Protein AF-A0A920W9V3-F1 (afdb_monomer_lite)

Structure (mmCIF, N/CA/C/O backbone):
data_AF-A0A920W9V3-F1
#
_entry.id   AF-A0A920W9V3-F1
#
loop_
_atom_site.group_PDB
_atom_site.id
_atom_site.type_symbol
_atom_site.label_atom_id
_atom_site.label_alt_id
_atom_site.label_comp_id
_atom_site.label_asym_id
_atom_site.label_entity_id
_atom_site.label_seq_id
_atom_site.pdbx_PDB_ins_code
_atom_site.Cartn_x
_atom_site.Cartn_y
_atom_site.Cartn_z
_atom_site.occupancy
_atom_site.B_iso_or_equiv
_atom_site.auth_seq_id
_atom_site.auth_comp_id
_atom_site.auth_asym_id
_atom_site.auth_atom_id
_atom_site.pdbx_PDB_model_num
ATOM 1 N N . MET A 1 1 ? 16.648 47.720 -3.306 1.00 37.44 1 MET A N 1
ATOM 2 C CA . MET A 1 1 ? 15.487 46.804 -3.286 1.00 37.44 1 MET A CA 1
ATOM 3 C C . MET A 1 1 ? 15.902 45.547 -4.045 1.00 37.44 1 MET A C 1
ATOM 5 O O . MET A 1 1 ? 15.913 45.562 -5.266 1.00 37.44 1 MET A O 1
ATOM 9 N N . GLY A 1 2 ? 16.442 44.549 -3.338 1.00 36.59 2 GLY A N 1
ATOM 10 C CA . GLY A 1 2 ? 17.030 43.345 -3.939 1.00 36.59 2 GLY A CA 1
ATOM 11 C C . GLY A 1 2 ? 16.033 42.193 -3.921 1.00 36.59 2 GLY A C 1
ATOM 12 O O . GLY A 1 2 ? 15.484 41.884 -2.868 1.00 36.59 2 GLY A O 1
ATOM 13 N N . LEU A 1 3 ? 15.783 41.583 -5.078 1.00 44.56 3 LEU A N 1
ATOM 14 C CA . LEU A 1 3 ? 14.957 40.384 -5.194 1.00 44.56 3 LEU A CA 1
ATOM 15 C C . LEU A 1 3 ? 15.745 39.195 -4.632 1.00 44.56 3 LEU A C 1
ATOM 17 O O . LEU A 1 3 ? 16.734 38.765 -5.228 1.00 44.56 3 LEU A O 1
ATOM 21 N N . SER A 1 4 ? 15.323 38.661 -3.486 1.00 47.56 4 SER A N 1
ATOM 22 C CA . SER A 1 4 ? 15.791 37.358 -3.026 1.00 47.56 4 SER A CA 1
ATOM 23 C C . SER A 1 4 ? 15.282 36.302 -4.009 1.00 47.56 4 SER A C 1
ATOM 25 O O . SER A 1 4 ? 14.079 36.102 -4.175 1.00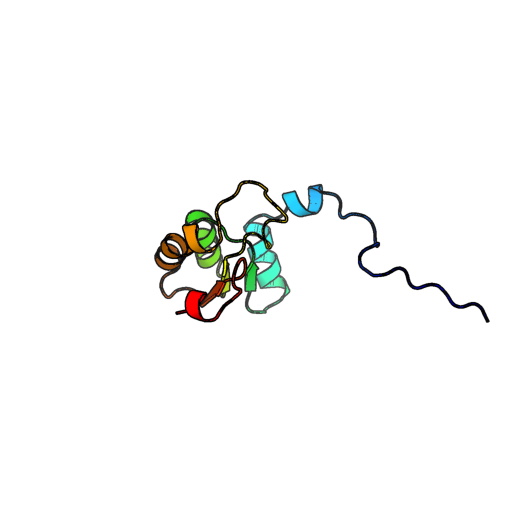 47.56 4 SER A O 1
ATOM 27 N N . ARG A 1 5 ? 16.201 35.631 -4.712 1.00 55.31 5 ARG A N 1
ATOM 28 C CA . ARG A 1 5 ? 15.869 34.422 -5.472 1.00 55.31 5 ARG A CA 1
ATOM 29 C C . ARG A 1 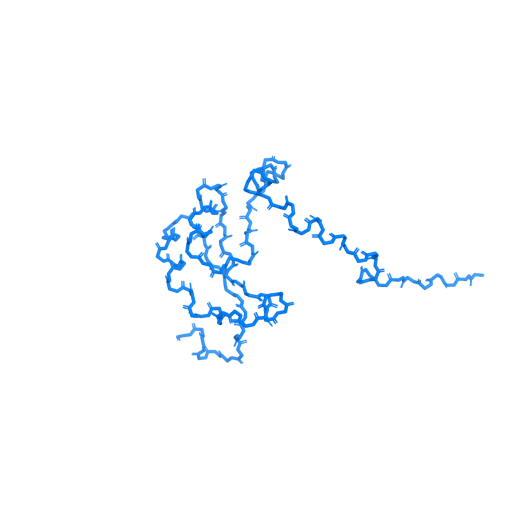5 ? 15.421 33.364 -4.467 1.00 55.31 5 ARG A C 1
ATOM 31 O O . ARG A 1 5 ? 16.251 32.779 -3.777 1.00 55.31 5 ARG A O 1
ATOM 38 N N . GLY A 1 6 ? 14.110 33.163 -4.360 1.00 52.44 6 GLY A N 1
ATOM 39 C CA . GLY A 1 6 ? 13.538 32.049 -3.619 1.00 52.44 6 GLY A CA 1
ATOM 40 C C . GLY A 1 6 ? 14.071 30.752 -4.208 1.00 52.44 6 GLY A C 1
ATOM 41 O O . GLY A 1 6 ? 13.831 30.448 -5.374 1.00 52.44 6 GLY A O 1
ATOM 42 N N . VAL A 1 7 ? 14.847 30.018 -3.419 1.00 57.16 7 VAL A N 1
ATOM 43 C CA . VAL A 1 7 ? 15.281 28.676 -3.791 1.00 57.16 7 VAL A CA 1
ATOM 44 C C . VAL A 1 7 ? 14.019 27.797 -3.832 1.00 57.16 7 VAL A C 1
ATOM 46 O O . VAL A 1 7 ? 13.261 27.812 -2.856 1.00 57.16 7 VAL A O 1
ATOM 49 N N . PRO A 1 8 ? 13.739 27.069 -4.930 1.00 50.69 8 PRO A N 1
ATOM 50 C CA . PRO A 1 8 ? 12.604 26.152 -4.998 1.00 50.69 8 PRO A CA 1
ATOM 51 C C . PRO A 1 8 ? 12.640 25.173 -3.821 1.00 50.69 8 PRO A C 1
ATOM 53 O O . PRO A 1 8 ? 13.718 24.713 -3.443 1.00 50.69 8 PRO A O 1
ATOM 56 N N . MET A 1 9 ? 11.480 24.811 -3.255 1.00 53.16 9 MET A N 1
ATOM 57 C CA . MET A 1 9 ? 11.422 23.860 -2.128 1.00 53.16 9 MET A CA 1
ATOM 58 C C . MET A 1 9 ? 12.154 22.537 -2.410 1.00 53.16 9 MET A C 1
ATOM 60 O O . MET A 1 9 ? 12.638 21.911 -1.476 1.00 53.16 9 MET A O 1
ATOM 64 N N . SER A 1 10 ? 12.300 22.152 -3.681 1.00 56.53 10 SER A N 1
ATOM 65 C CA . SER A 1 10 ? 13.026 20.956 -4.121 1.00 56.53 10 SER A CA 1
ATOM 66 C C . SER A 1 10 ? 14.549 21.009 -3.935 1.00 56.53 10 SER A C 1
ATOM 68 O O . SER A 1 10 ? 15.212 20.010 -4.189 1.00 56.53 10 SER A O 1
ATOM 70 N N . GLN A 1 11 ? 15.118 22.155 -3.547 1.00 51.84 11 GLN A N 1
ATOM 71 C CA . GLN A 1 11 ? 16.551 22.321 -3.272 1.00 51.84 11 GLN A CA 1
ATOM 72 C C . GLN A 1 11 ? 16.850 22.697 -1.813 1.00 51.84 11 GLN A C 1
ATOM 74 O O . GLN A 1 11 ? 17.987 23.038 -1.485 1.00 51.84 11 GLN A O 1
ATOM 79 N N . ARG A 1 12 ? 15.864 22.621 -0.906 1.00 54.91 12 ARG A N 1
ATOM 80 C CA . ARG A 1 12 ? 16.189 22.538 0.524 1.00 54.91 12 ARG A CA 1
ATOM 81 C C . ARG A 1 12 ? 16.865 21.190 0.738 1.00 54.91 12 ARG A C 1
ATOM 83 O O . ARG A 1 12 ? 16.265 20.190 0.379 1.00 54.91 12 ARG A O 1
ATOM 90 N N . THR A 1 13 ? 18.107 21.231 1.226 1.00 56.88 13 THR A N 1
ATOM 91 C CA . THR A 1 13 ? 18.963 20.146 1.738 1.00 56.88 13 THR A CA 1
ATOM 92 C C . THR A 1 13 ? 18.496 18.729 1.387 1.00 56.88 13 THR A C 1
ATOM 94 O O . THR A 1 13 ? 17.431 18.345 1.871 1.00 56.88 13 THR A O 1
ATOM 97 N N . PRO A 1 14 ? 19.279 17.926 0.631 1.00 57.97 14 PRO A N 1
ATOM 98 C CA . PRO A 1 14 ? 18.935 16.527 0.390 1.00 57.97 14 PRO A CA 1
ATOM 99 C C . PRO A 1 14 ? 18.541 15.888 1.726 1.00 57.97 14 PRO A C 1
ATOM 101 O O . PRO A 1 14 ? 19.331 15.996 2.671 1.00 57.97 14 PRO A O 1
ATOM 104 N N . PRO A 1 15 ? 17.322 15.333 1.861 1.00 60.56 15 PRO A N 1
ATOM 105 C CA . PRO A 1 15 ? 16.944 14.678 3.098 1.00 60.56 15 PRO A CA 1
ATOM 106 C C . PRO A 1 15 ? 18.001 13.619 3.380 1.00 60.56 15 PRO A C 1
ATOM 108 O O . PRO A 1 15 ? 18.321 12.830 2.490 1.00 60.56 15 PRO A O 1
ATOM 111 N N . ASP A 1 16 ? 18.584 13.656 4.579 1.00 67.38 16 ASP A N 1
ATOM 112 C CA . ASP A 1 16 ? 19.504 12.610 5.015 1.00 67.38 16 ASP A CA 1
ATOM 113 C C . ASP A 1 16 ? 18.807 11.258 4.766 1.00 67.38 16 ASP A C 1
ATOM 115 O O . ASP A 1 16 ? 17.676 11.083 5.242 1.00 67.38 16 ASP A O 1
ATOM 119 N N . PRO A 1 17 ? 19.409 10.332 3.992 1.00 62.66 17 PRO A N 1
ATOM 120 C CA . PRO A 1 17 ? 18.812 9.031 3.690 1.00 62.66 17 PRO A CA 1
ATOM 121 C C . PRO A 1 17 ? 18.354 8.282 4.946 1.00 62.66 17 PRO A C 1
ATOM 123 O O . PRO A 1 17 ? 17.402 7.502 4.895 1.00 62.66 17 PRO A O 1
ATOM 126 N N . PHE A 1 18 ? 18.980 8.568 6.092 1.00 67.88 18 PHE A N 1
ATOM 127 C CA . PHE A 1 18 ? 18.593 8.037 7.390 1.00 67.88 18 PHE A CA 1
ATOM 128 C C . PHE A 1 18 ? 17.138 8.364 7.774 1.00 67.88 18 PHE A C 1
ATOM 130 O O . PHE A 1 18 ? 16.452 7.529 8.361 1.00 67.88 18 PHE A O 1
ATOM 137 N N . TRP A 1 19 ? 16.613 9.539 7.409 1.00 63.41 19 TRP A N 1
ATOM 138 C CA . TRP A 1 19 ? 15.220 9.903 7.702 1.00 63.41 19 TRP A CA 1
ATOM 139 C C . TRP A 1 19 ? 14.208 9.035 6.951 1.00 63.41 19 TRP A C 1
ATOM 141 O O . TRP A 1 19 ? 13.146 8.742 7.487 1.00 63.41 19 TRP A O 1
ATOM 151 N N . GLN A 1 20 ? 14.529 8.600 5.731 1.00 62.91 20 GLN A N 1
ATOM 152 C CA . GLN A 1 20 ? 13.655 7.706 4.964 1.00 62.91 20 GLN A CA 1
ATOM 153 C C . GLN A 1 20 ? 13.707 6.275 5.511 1.00 62.91 20 GLN A C 1
ATOM 155 O O . GLN A 1 20 ? 12.675 5.623 5.620 1.00 62.91 20 GLN A O 1
ATOM 160 N N . ALA A 1 21 ? 14.892 5.811 5.917 1.00 71.38 21 ALA A N 1
ATOM 161 C CA . ALA A 1 21 ? 15.094 4.467 6.458 1.00 71.38 21 ALA A CA 1
ATOM 162 C C . ALA A 1 21 ? 14.629 4.291 7.920 1.00 71.38 21 ALA A C 1
ATOM 164 O O . ALA A 1 21 ? 14.604 3.170 8.419 1.00 71.38 21 ALA A O 1
ATOM 165 N N . SER A 1 22 ? 14.292 5.377 8.623 1.00 80.44 22 SER A N 1
ATOM 166 C CA . SER A 1 22 ? 13.922 5.354 10.050 1.00 80.44 22 SER A CA 1
ATOM 167 C C . SER A 1 22 ? 12.418 5.277 10.312 1.00 80.44 22 SER A C 1
ATOM 169 O O . SER A 1 22 ? 12.009 5.205 11.471 1.00 80.44 22 SER A O 1
ATOM 171 N N . VAL A 1 23 ? 11.582 5.280 9.268 1.00 85.62 23 VAL A N 1
ATOM 172 C CA . VAL A 1 23 ? 10.134 5.112 9.427 1.00 85.62 23 VAL A CA 1
ATOM 173 C C . VAL A 1 23 ? 9.834 3.672 9.832 1.00 85.62 23 VAL A C 1
ATOM 175 O O . VAL A 1 23 ? 10.217 2.728 9.150 1.00 85.62 23 VAL A O 1
ATOM 178 N N . THR A 1 24 ? 9.117 3.516 10.942 1.00 92.12 24 THR A N 1
ATOM 179 C CA . THR A 1 24 ? 8.663 2.218 11.459 1.00 92.12 24 THR A CA 1
ATOM 180 C C . THR A 1 24 ? 7.147 2.196 11.638 1.00 92.12 24 THR A C 1
ATOM 182 O O . THR A 1 24 ? 6.488 3.241 11.622 1.00 92.12 24 THR A O 1
ATOM 185 N N . TRP A 1 25 ? 6.574 1.021 11.886 1.00 93.12 25 TRP A N 1
ATOM 186 C CA . TRP A 1 25 ? 5.147 0.885 12.187 1.00 93.12 25 TRP A CA 1
ATOM 187 C C . TRP A 1 25 ? 4.728 1.630 13.465 1.00 93.12 25 TRP A C 1
ATOM 189 O O . TRP A 1 25 ? 3.657 2.234 13.517 1.00 93.12 25 TRP A O 1
ATOM 199 N N . GLU A 1 26 ? 5.598 1.719 14.473 1.00 91.38 26 GLU A N 1
ATOM 200 C CA . GLU A 1 26 ? 5.351 2.547 15.662 1.00 91.38 26 GLU A CA 1
ATOM 201 C C . GLU A 1 26 ? 5.304 4.038 15.311 1.00 91.38 26 GLU A C 1
ATOM 203 O O . GLU A 1 26 ? 4.565 4.807 15.928 1.00 91.38 26 GLU A O 1
ATOM 208 N N . THR A 1 27 ? 6.085 4.460 14.314 1.00 91.81 27 THR A N 1
ATOM 209 C CA . THR A 1 27 ? 6.059 5.838 13.809 1.00 91.81 27 THR A CA 1
ATOM 210 C C . THR A 1 27 ? 4.719 6.146 13.143 1.00 91.81 27 THR A C 1
ATOM 212 O O . THR A 1 27 ? 4.151 7.208 13.387 1.00 91.81 27 THR A O 1
ATOM 215 N N . ILE A 1 28 ? 4.166 5.198 12.381 1.00 91.69 28 ILE A N 1
ATOM 216 C CA . ILE A 1 28 ? 2.839 5.298 11.751 1.00 91.69 28 ILE A CA 1
ATOM 217 C C . ILE A 1 28 ? 1.744 5.493 12.812 1.00 91.69 28 ILE A C 1
ATOM 219 O O . ILE A 1 28 ? 0.941 6.423 12.701 1.00 91.69 28 ILE A O 1
ATOM 223 N N . VAL A 1 29 ? 1.751 4.686 13.881 1.00 90.19 29 VAL A N 1
ATOM 224 C CA . VAL A 1 29 ? 0.788 4.816 14.993 1.00 90.19 29 VAL A CA 1
ATOM 225 C C . VAL A 1 29 ? 0.890 6.191 15.652 1.00 90.19 29 VAL A C 1
ATOM 227 O O . VAL A 1 29 ? -0.125 6.869 15.817 1.00 90.19 29 VAL A O 1
ATOM 230 N N . LYS A 1 30 ? 2.113 6.649 15.949 1.00 92.81 30 LYS A N 1
ATOM 231 C CA . LYS A 1 30 ? 2.342 7.977 16.536 1.00 92.81 30 LYS A CA 1
ATOM 232 C C . LYS A 1 30 ? 1.823 9.091 15.630 1.00 92.81 30 LYS A C 1
ATOM 234 O O . LYS A 1 30 ? 1.140 9.984 16.114 1.00 92.81 30 LYS A O 1
ATOM 239 N N . ILE A 1 31 ? 2.106 9.051 14.325 1.00 92.62 31 ILE A N 1
ATOM 240 C CA . ILE A 1 31 ? 1.620 10.064 13.369 1.00 92.62 31 ILE A CA 1
ATOM 241 C C . ILE A 1 31 ? 0.089 10.144 13.394 1.00 92.62 31 ILE A C 1
ATOM 243 O O . ILE A 1 31 ? -0.473 11.243 13.428 1.00 92.62 31 ILE A O 1
ATOM 247 N N . ARG A 1 32 ? -0.594 8.995 13.417 1.00 91.56 32 ARG A N 1
ATOM 248 C CA . ARG A 1 32 ? -2.057 8.946 13.522 1.00 91.56 32 ARG A CA 1
ATOM 249 C C . ARG A 1 32 ? -2.551 9.578 14.825 1.00 91.56 32 ARG A C 1
ATOM 251 O O . ARG A 1 32 ? -3.447 10.414 14.787 1.00 91.56 32 ARG A O 1
ATOM 258 N N . GLU A 1 33 ? -1.956 9.217 15.959 1.00 93.12 33 GLU A N 1
ATOM 259 C CA . GLU A 1 33 ? -2.329 9.752 17.277 1.00 93.12 33 GLU A CA 1
ATOM 260 C C . GLU A 1 33 ? -2.101 11.263 17.385 1.00 93.12 33 GLU A C 1
ATOM 262 O O . GLU A 1 33 ? -2.970 11.982 17.871 1.00 93.12 33 GLU A O 1
ATOM 267 N N . TYR A 1 34 ? -0.963 11.759 16.891 1.00 95.38 34 TYR A N 1
ATOM 268 C CA . TYR A 1 34 ? -0.647 13.187 16.903 1.00 95.38 34 TYR A CA 1
ATOM 269 C C . TYR A 1 34 ? -1.546 14.001 15.973 1.00 95.38 34 TYR A C 1
ATOM 271 O O . TYR A 1 34 ? -1.897 15.132 16.303 1.00 95.38 34 TYR A O 1
ATOM 279 N N . SER A 1 35 ? -1.882 13.460 14.800 1.00 94.31 35 SER A N 1
ATOM 280 C CA . SER A 1 35 ? -2.708 14.177 13.825 1.00 94.31 35 SER A CA 1
ATOM 281 C C . SER A 1 35 ? -4.193 14.157 14.182 1.00 94.31 35 SER A C 1
ATOM 283 O O . SER A 1 35 ? -4.886 15.135 13.914 1.00 94.31 35 SER A O 1
ATOM 285 N N . GLY A 1 36 ? -4.691 13.054 14.751 1.00 91.62 36 GLY A N 1
ATOM 286 C CA . GLY A 1 36 ? -6.125 12.822 14.930 1.00 91.62 36 GLY A CA 1
ATOM 287 C C . GLY A 1 36 ? -6.894 12.708 13.607 1.00 91.62 36 GLY A C 1
ATOM 288 O O . GLY A 1 36 ? -8.118 12.831 13.600 1.00 91.62 36 GLY A O 1
ATOM 289 N N . LEU A 1 37 ? -6.190 12.509 12.487 1.00 93.19 37 LEU A N 1
ATOM 290 C CA . LEU A 1 37 ? -6.757 12.435 11.142 1.00 93.19 37 LEU A CA 1
ATOM 291 C C . LEU A 1 37 ? -6.700 11.002 10.592 1.00 93.19 37 LEU A C 1
ATOM 293 O O . LEU A 1 37 ? -5.847 10.213 11.014 1.00 93.19 37 LEU A O 1
ATOM 297 N N . PRO A 1 38 ? -7.564 10.659 9.617 1.00 91.31 38 PRO A N 1
ATOM 298 C CA . PRO A 1 38 ? -7.422 9.424 8.856 1.00 91.31 38 PRO A CA 1
ATOM 299 C C . PRO A 1 38 ? -6.042 9.338 8.202 1.00 91.31 38 PRO A C 1
ATOM 301 O O . PRO A 1 38 ? -5.573 10.302 7.591 1.00 91.31 38 PRO A O 1
ATOM 304 N N . LEU A 1 39 ? -5.397 8.178 8.328 1.00 95.00 39 LEU A N 1
ATOM 305 C CA . LEU A 1 39 ? -4.067 7.951 7.780 1.00 95.00 39 LEU A CA 1
ATOM 306 C C . LEU A 1 39 ? -4.145 7.213 6.442 1.00 95.00 39 LEU A C 1
ATOM 308 O O . LEU A 1 39 ? -4.817 6.187 6.328 1.00 95.00 39 LEU A O 1
ATOM 312 N N . VAL A 1 40 ? -3.405 7.730 5.464 1.00 96.75 40 VAL A N 1
ATOM 313 C CA . VAL A 1 40 ? -3.178 7.117 4.153 1.00 96.75 40 VAL A CA 1
ATOM 314 C C . VAL A 1 40 ? -1.712 6.708 4.073 1.00 96.75 40 VAL A C 1
ATOM 316 O O . VAL A 1 40 ? -0.838 7.551 4.295 1.00 96.75 40 VAL A O 1
ATOM 319 N N . LEU A 1 41 ? -1.431 5.446 3.747 1.00 96.81 41 LEU A N 1
ATOM 320 C CA . LEU A 1 41 ? -0.061 4.948 3.610 1.00 96.81 41 LEU A CA 1
ATOM 321 C C . LEU A 1 41 ? 0.246 4.629 2.147 1.00 96.81 41 LEU A C 1
ATOM 323 O O . LEU A 1 41 ? -0.338 3.719 1.565 1.00 96.81 41 LEU A O 1
ATOM 327 N N . LYS A 1 42 ? 1.165 5.398 1.557 1.00 97.31 42 LYS A N 1
ATOM 328 C CA . LYS A 1 42 ? 1.570 5.289 0.152 1.00 97.31 42 LYS A CA 1
ATOM 329 C C . LYS A 1 42 ? 2.910 4.593 0.003 1.00 97.31 42 LYS A C 1
ATOM 331 O O . LYS A 1 42 ? 3.834 4.889 0.751 1.00 97.31 42 LYS A O 1
ATOM 336 N N . GLY A 1 43 ? 3.008 3.751 -1.022 1.00 96.38 43 GLY A N 1
ATOM 337 C CA . GLY A 1 43 ? 4.220 2.994 -1.341 1.00 96.38 43 GLY A CA 1
ATOM 338 C C . GLY A 1 43 ? 4.121 1.513 -0.988 1.00 96.38 43 GLY A C 1
ATOM 339 O O . GLY A 1 43 ? 5.135 0.826 -1.010 1.00 96.38 43 GLY A O 1
ATOM 340 N N . ILE A 1 44 ? 2.924 1.020 -0.651 1.00 97.31 44 ILE A N 1
ATOM 341 C CA . ILE A 1 44 ? 2.712 -0.398 -0.358 1.00 97.31 44 ILE A CA 1
ATOM 342 C C . ILE A 1 44 ? 2.879 -1.195 -1.654 1.00 97.31 44 ILE A C 1
ATOM 344 O O . ILE A 1 44 ? 2.243 -0.884 -2.665 1.00 97.31 44 ILE A O 1
ATOM 348 N N . ALA A 1 45 ? 3.766 -2.189 -1.615 1.00 96.38 45 ALA A N 1
ATOM 349 C CA . ALA A 1 45 ? 4.187 -2.965 -2.782 1.00 96.38 45 ALA A CA 1
ATOM 350 C C . ALA A 1 45 ? 4.177 -4.488 -2.553 1.00 96.38 45 ALA A C 1
ATOM 352 O O . ALA A 1 45 ? 4.661 -5.237 -3.395 1.00 96.38 45 ALA A O 1
ATOM 353 N N . ASN A 1 46 ? 3.664 -4.947 -1.408 1.00 96.69 46 ASN A N 1
ATOM 354 C CA . ASN A 1 46 ? 3.505 -6.361 -1.079 1.00 96.69 46 ASN A CA 1
ATOM 355 C C . ASN A 1 46 ? 2.316 -6.553 -0.108 1.00 96.69 46 ASN A C 1
ATOM 357 O O . ASN A 1 46 ? 1.934 -5.604 0.591 1.00 96.69 46 ASN A O 1
ATOM 361 N N . PRO A 1 47 ? 1.717 -7.756 -0.055 1.00 97.94 47 PRO A N 1
ATOM 362 C CA . PRO A 1 47 ? 0.552 -8.036 0.789 1.00 97.94 47 PRO A CA 1
ATOM 363 C C . PRO A 1 47 ? 0.848 -8.010 2.297 1.00 97.94 47 PRO A C 1
ATOM 365 O O . PRO A 1 47 ? -0.035 -7.695 3.096 1.00 97.94 47 PRO A O 1
ATOM 368 N N . GLU A 1 48 ? 2.077 -8.323 2.709 1.00 98.06 48 GLU A N 1
ATOM 369 C CA . GLU A 1 48 ? 2.470 -8.382 4.123 1.00 98.06 48 GLU A CA 1
ATOM 370 C C . GLU A 1 48 ? 2.433 -6.985 4.760 1.00 98.06 48 GLU A C 1
ATOM 372 O O . GLU A 1 48 ? 1.820 -6.793 5.814 1.00 98.06 48 GLU A O 1
ATOM 377 N N . ASP A 1 49 ? 2.984 -5.988 4.068 1.00 97.50 49 ASP A N 1
ATOM 378 C CA . ASP A 1 49 ? 2.937 -4.584 4.472 1.00 97.50 49 ASP A CA 1
ATOM 379 C C . ASP A 1 49 ? 1.516 -4.018 4.399 1.00 97.50 49 ASP A C 1
ATOM 381 O O . ASP A 1 49 ? 1.132 -3.211 5.245 1.00 97.50 49 ASP A O 1
ATOM 385 N N . ALA A 1 50 ? 0.700 -4.452 3.433 1.00 98.06 50 ALA A N 1
ATOM 386 C CA . ALA A 1 50 ? -0.706 -4.057 3.364 1.00 98.06 50 ALA A CA 1
ATOM 387 C C . ALA A 1 50 ? -1.485 -4.536 4.598 1.00 98.06 50 ALA A C 1
ATOM 389 O O . ALA A 1 50 ? -2.244 -3.772 5.200 1.00 98.06 50 ALA A O 1
ATOM 390 N N . LYS A 1 51 ? -1.245 -5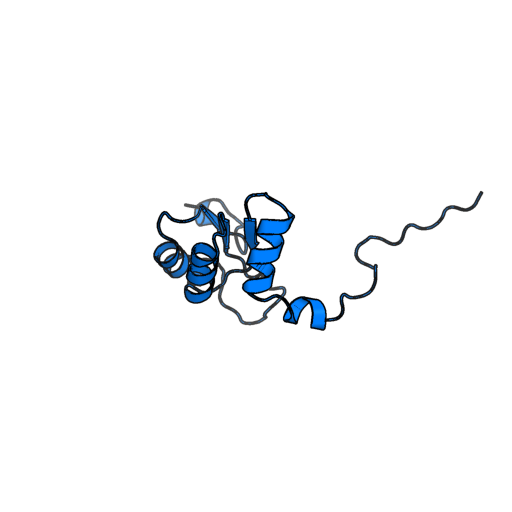.784 5.016 1.00 98.00 51 LYS A N 1
ATOM 391 C CA . LYS A 1 51 ? -1.829 -6.353 6.230 1.00 98.00 51 LYS A CA 1
ATOM 392 C C . LYS A 1 51 ? -1.375 -5.601 7.482 1.00 98.00 51 LYS A C 1
ATOM 394 O O . LYS A 1 51 ? -2.205 -5.247 8.317 1.00 98.00 51 LYS A O 1
ATOM 399 N N . LEU A 1 52 ? -0.080 -5.310 7.599 1.00 97.62 52 LEU A N 1
ATOM 400 C CA . LEU A 1 52 ? 0.439 -4.514 8.714 1.00 97.62 52 LEU A CA 1
ATOM 401 C C . LEU A 1 52 ? -0.183 -3.113 8.732 1.00 97.62 52 LEU A C 1
ATOM 403 O O . LEU A 1 52 ? -0.599 -2.644 9.788 1.00 97.62 52 LEU A O 1
ATOM 407 N N . ALA A 1 53 ? -0.338 -2.468 7.575 1.00 97.12 53 ALA A N 1
ATOM 408 C CA . ALA A 1 53 ? -0.970 -1.157 7.479 1.00 97.12 53 ALA A CA 1
ATOM 409 C C . ALA A 1 53 ? -2.386 -1.155 8.070 1.00 97.12 53 ALA A C 1
ATOM 411 O O . ALA A 1 53 ? -2.692 -0.317 8.925 1.00 97.12 53 ALA A O 1
ATOM 412 N N . VAL A 1 54 ? -3.233 -2.108 7.670 1.00 96.94 54 VAL A N 1
ATOM 413 C CA . VAL A 1 54 ? -4.604 -2.195 8.195 1.00 96.94 54 VAL A CA 1
ATOM 414 C C . VAL A 1 54 ? -4.635 -2.584 9.674 1.00 9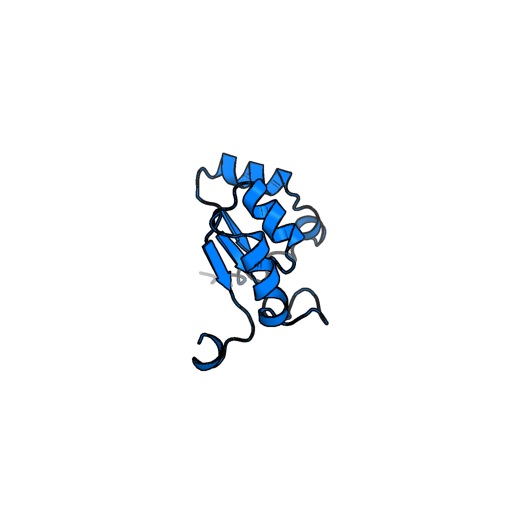6.94 54 VAL A C 1
ATOM 416 O O . VAL A 1 54 ? -5.417 -2.007 10.429 1.00 96.94 54 VAL A O 1
ATOM 419 N N . ASP A 1 55 ? -3.747 -3.474 10.126 1.00 95.81 55 ASP A N 1
ATOM 420 C CA . ASP A 1 55 ? -3.640 -3.866 11.539 1.00 95.81 55 ASP A CA 1
ATOM 421 C C . ASP A 1 55 ? -3.181 -2.683 12.422 1.00 95.81 55 ASP A C 1
ATOM 423 O O . ASP A 1 55 ? -3.606 -2.546 13.572 1.00 95.81 55 ASP A O 1
ATOM 427 N N . HIS A 1 56 ? -2.396 -1.755 11.863 1.00 95.12 56 HIS A N 1
ATOM 428 C CA . HIS A 1 56 ? -2.019 -0.485 12.493 1.00 95.12 56 HIS A CA 1
ATOM 429 C C . HIS A 1 56 ? -3.054 0.640 12.293 1.00 95.12 56 HIS A C 1
ATOM 431 O O . HIS A 1 56 ? -2.842 1.768 12.746 1.00 95.12 56 HIS A O 1
ATOM 437 N N . GLY A 1 57 ? -4.209 0.340 11.692 1.00 93.75 57 GLY A N 1
ATOM 438 C CA . GLY A 1 57 ? -5.344 1.246 11.510 1.00 93.75 57 GLY A CA 1
ATOM 439 C C . GLY A 1 57 ? -5.093 2.373 10.510 1.00 93.75 57 GLY A C 1
ATOM 440 O O . GLY A 1 57 ? -5.539 3.502 10.732 1.00 93.75 57 GLY A O 1
ATOM 441 N N . VAL A 1 58 ? -4.355 2.076 9.439 1.00 96.81 58 VAL A N 1
ATOM 442 C CA . VAL A 1 58 ? -4.355 2.865 8.203 1.00 96.81 58 VAL A CA 1
ATOM 443 C C . VAL A 1 58 ? -5.718 2.699 7.526 1.00 96.81 58 VAL A C 1
ATOM 445 O O . VAL A 1 58 ? -6.184 1.579 7.345 1.00 96.81 58 VAL A O 1
ATOM 448 N N . GLY A 1 59 ? -6.358 3.812 7.159 1.00 96.00 59 GLY A N 1
ATOM 449 C CA . GLY A 1 59 ? -7.685 3.800 6.528 1.00 96.00 59 GLY A CA 1
ATOM 450 C C . GLY A 1 59 ? -7.645 3.680 5.005 1.00 96.00 59 GLY A C 1
ATOM 451 O O . GLY A 1 59 ? -8.640 3.296 4.397 1.00 96.00 59 GLY A O 1
ATOM 452 N N . VAL A 1 60 ? -6.500 3.998 4.392 1.00 98.12 60 VAL A N 1
ATOM 453 C CA . VAL A 1 60 ? -6.294 3.891 2.943 1.00 98.12 60 VAL A CA 1
ATOM 454 C C . VAL A 1 60 ? -4.914 3.312 2.643 1.00 98.12 60 VAL A C 1
ATOM 456 O O . VAL A 1 60 ? -3.887 3.897 3.011 1.00 98.12 60 VAL A O 1
ATOM 459 N N . VAL A 1 61 ? -4.894 2.190 1.930 1.00 98.38 61 VAL A N 1
ATOM 460 C CA . VAL A 1 61 ? -3.689 1.554 1.390 1.00 98.38 61 VAL A CA 1
ATOM 461 C 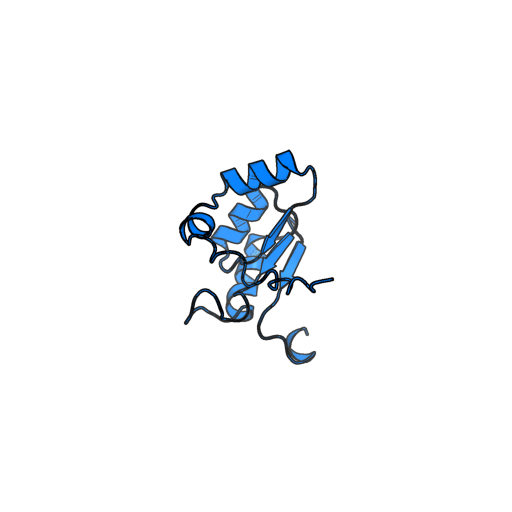C . VAL A 1 61 ? -3.450 2.089 -0.018 1.00 98.38 61 VAL A C 1
ATOM 463 O O . VAL A 1 61 ? -4.264 1.895 -0.918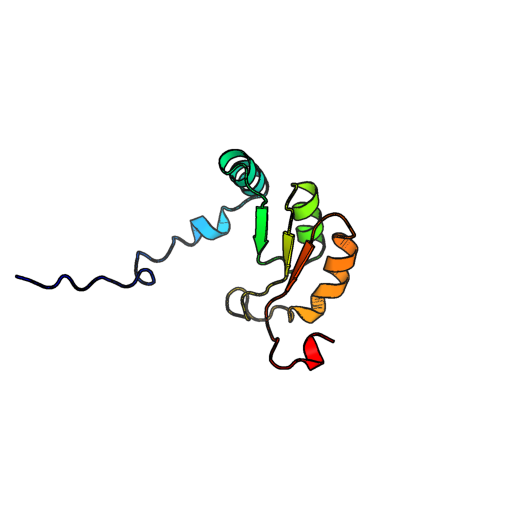 1.00 98.38 61 VAL A O 1
ATOM 466 N N . TRP A 1 62 ? -2.331 2.784 -0.224 1.00 98.31 62 TRP A N 1
ATOM 467 C CA . TRP A 1 62 ? -1.989 3.370 -1.518 1.00 98.31 62 TRP A CA 1
ATOM 468 C C . TRP A 1 62 ? -0.837 2.608 -2.184 1.00 98.31 62 TRP A C 1
ATOM 470 O O . TRP A 1 62 ? 0.351 2.817 -1.908 1.00 98.31 62 TRP A O 1
ATOM 480 N N . VAL A 1 63 ? -1.240 1.736 -3.106 1.00 98.00 63 VAL A N 1
ATOM 481 C CA . VAL A 1 63 ? -0.422 0.855 -3.943 1.00 98.00 63 VAL A CA 1
ATOM 482 C C . VAL A 1 63 ? 0.400 1.698 -4.913 1.00 98.00 63 VAL A C 1
ATOM 484 O O . VAL A 1 63 ? -0.146 2.437 -5.737 1.00 98.00 63 VAL A O 1
ATOM 487 N N . SER A 1 64 ? 1.725 1.659 -4.773 1.00 97.44 64 SER A N 1
ATOM 488 C CA . SER A 1 64 ? 2.614 2.539 -5.535 1.00 97.44 64 SER A CA 1
ATOM 489 C C . SER A 1 64 ? 4.056 2.047 -5.535 1.00 97.44 64 SER A C 1
ATOM 491 O O . SER A 1 64 ? 4.607 1.743 -4.486 1.00 97.44 64 SER A O 1
ATOM 493 N N . ASN A 1 65 ? 4.714 2.104 -6.694 1.00 94.69 65 ASN A N 1
ATOM 494 C CA . ASN A 1 65 ? 6.173 1.981 -6.816 1.00 94.69 65 ASN A CA 1
ATOM 495 C C . ASN A 1 65 ? 6.853 3.345 -7.076 1.00 94.69 65 ASN A C 1
ATOM 497 O O . ASN A 1 65 ? 7.963 3.422 -7.608 1.00 94.69 65 ASN A O 1
ATOM 501 N N . HIS A 1 66 ? 6.158 4.446 -6.756 1.00 95.69 66 HIS A N 1
ATOM 502 C CA . HIS A 1 66 ? 6.590 5.823 -7.023 1.00 95.69 66 HIS A CA 1
ATOM 503 C C . HIS A 1 66 ? 6.919 6.108 -8.500 1.00 95.69 66 HIS A C 1
ATOM 505 O O . HIS A 1 66 ? 7.767 6.949 -8.810 1.00 95.69 66 HIS A O 1
ATOM 511 N N . GLY A 1 67 ? 6.249 5.414 -9.424 1.00 92.44 67 GLY A N 1
ATOM 512 C CA . GLY A 1 67 ? 6.486 5.546 -10.861 1.00 92.44 67 GLY A CA 1
ATOM 513 C C . GLY A 1 67 ? 7.856 5.021 -11.291 1.00 92.44 67 GLY A C 1
ATOM 514 O O . GLY A 1 67 ? 8.451 5.584 -12.207 1.00 92.44 67 GLY A O 1
ATOM 515 N N . GLY A 1 68 ? 8.379 4.005 -10.596 1.00 90.94 68 GLY A N 1
ATOM 516 C CA . GLY A 1 68 ? 9.684 3.396 -10.881 1.00 90.94 68 GLY A CA 1
ATOM 517 C C . GLY A 1 68 ? 10.883 4.268 -10.497 1.00 90.94 68 GLY A C 1
ATOM 518 O O . GLY A 1 68 ? 11.944 4.156 -11.097 1.00 90.94 68 GLY A O 1
ATOM 519 N N . ARG A 1 69 ? 10.719 5.192 -9.539 1.00 91.25 69 ARG A N 1
ATOM 520 C CA . ARG A 1 69 ? 11.747 6.196 -9.185 1.00 91.25 69 ARG A CA 1
ATOM 521 C C . ARG A 1 69 ? 12.444 5.945 -7.850 1.00 91.25 69 ARG A C 1
ATOM 523 O O . ARG A 1 69 ? 13.303 6.743 -7.482 1.00 91.25 69 ARG A O 1
ATOM 530 N N . GLN A 1 70 ? 12.040 4.913 -7.109 1.00 85.56 70 GLN A N 1
ATOM 531 C CA . GLN A 1 70 ? 12.566 4.643 -5.769 1.00 85.56 70 GLN A CA 1
ATOM 532 C C . GLN A 1 70 ? 13.362 3.338 -5.725 1.00 85.56 70 GLN A C 1
ATOM 534 O O . GLN A 1 70 ? 14.571 3.395 -5.514 1.00 85.56 70 GLN A O 1
ATOM 539 N N . LEU A 1 71 ? 12.716 2.192 -5.943 1.00 83.81 71 LEU A N 1
ATOM 540 C CA . LEU A 1 71 ? 13.382 0.895 -6.048 1.00 83.81 71 LEU A CA 1
ATOM 541 C C . LEU A 1 71 ? 13.358 0.445 -7.512 1.00 83.81 71 LEU A C 1
ATOM 543 O O . LEU A 1 71 ? 12.298 0.104 -8.036 1.00 83.81 71 LEU A O 1
ATOM 547 N N . ASP A 1 72 ? 14.513 0.507 -8.176 1.00 82.19 72 ASP A N 1
ATOM 548 C CA . ASP A 1 72 ? 14.648 0.049 -9.561 1.00 82.19 72 ASP A CA 1
ATOM 549 C C . ASP A 1 72 ? 14.563 -1.485 -9.639 1.00 82.19 72 ASP A C 1
ATOM 551 O O . ASP A 1 72 ? 14.884 -2.181 -8.673 1.00 82.19 72 ASP A O 1
ATOM 555 N N . HIS A 1 73 ? 14.113 -2.005 -10.783 1.00 84.19 73 HIS A N 1
ATOM 556 C CA . HIS A 1 73 ? 13.863 -3.433 -11.038 1.00 84.19 73 HIS A CA 1
ATOM 557 C C . HIS A 1 73 ? 12.789 -4.106 -10.162 1.00 84.19 73 HIS A C 1
ATOM 559 O O . HIS A 1 73 ? 12.687 -5.333 -10.150 1.00 84.19 73 HIS A O 1
ATOM 565 N N . GLY A 1 74 ? 11.966 -3.327 -9.458 1.00 84.94 74 GLY A N 1
ATOM 566 C CA . GLY A 1 74 ? 10.752 -3.834 -8.821 1.00 84.94 74 GLY A CA 1
ATOM 567 C C . GLY A 1 74 ? 9.657 -4.205 -9.830 1.00 84.94 74 GLY A C 1
ATOM 568 O O . GLY A 1 74 ? 9.727 -3.863 -11.012 1.00 84.94 74 GLY A O 1
ATOM 569 N N . LEU A 1 75 ? 8.620 -4.882 -9.338 1.00 90.94 75 LEU A N 1
ATOM 570 C CA . LEU A 1 75 ? 7.419 -5.204 -10.109 1.00 90.94 75 LEU A CA 1
ATOM 571 C C . LEU A 1 75 ? 6.620 -3.941 -10.500 1.00 90.94 75 LEU A C 1
ATOM 573 O O . LEU A 1 75 ? 6.726 -2.875 -9.872 1.00 90.94 75 LEU A O 1
ATOM 577 N N . GLY A 1 76 ? 5.795 -4.058 -11.544 1.00 92.56 76 GLY A N 1
ATOM 578 C CA . GLY A 1 76 ? 4.793 -3.049 -11.874 1.00 92.56 76 GLY A CA 1
ATOM 579 C C . GLY A 1 76 ? 3.680 -3.029 -10.825 1.00 92.56 76 GLY A C 1
ATOM 580 O O . GLY A 1 76 ? 3.381 -4.047 -10.213 1.00 92.56 76 GLY A O 1
ATOM 581 N N . THR A 1 77 ? 3.034 -1.880 -10.616 1.00 94.56 77 THR A N 1
ATOM 582 C CA . THR A 1 77 ? 2.007 -1.745 -9.563 1.00 94.56 77 THR A CA 1
ATOM 583 C C . THR A 1 77 ? 0.781 -2.626 -9.770 1.00 94.56 77 THR A C 1
ATOM 585 O O . THR A 1 77 ? 0.134 -2.990 -8.795 1.00 94.56 77 THR A O 1
ATOM 588 N N . MET A 1 78 ? 0.486 -3.010 -11.014 1.00 94.75 78 MET A N 1
ATOM 589 C CA . MET A 1 78 ? -0.571 -3.978 -11.315 1.00 94.75 78 MET A CA 1
ATOM 590 C C . MET A 1 78 ? -0.194 -5.417 -10.950 1.00 94.75 78 MET A C 1
ATOM 592 O O . MET A 1 78 ? -1.082 -6.187 -10.607 1.00 94.75 78 MET A O 1
ATOM 596 N N . ASP A 1 79 ? 1.094 -5.772 -10.974 1.00 95.00 79 ASP A N 1
ATOM 597 C CA . ASP A 1 79 ? 1.541 -7.155 -10.762 1.00 95.00 79 ASP A CA 1
ATOM 598 C C . ASP A 1 79 ? 1.351 -7.621 -9.310 1.00 95.00 79 ASP A C 1
ATOM 600 O O . ASP A 1 79 ? 1.253 -8.815 -9.062 1.00 95.00 79 ASP A O 1
ATOM 604 N N . PHE A 1 80 ? 1.291 -6.691 -8.351 1.00 94.38 80 PHE A N 1
ATOM 605 C CA . PHE A 1 80 ? 1.076 -6.985 -6.927 1.00 94.38 80 PHE A CA 1
ATOM 606 C C . PHE A 1 80 ? -0.257 -6.455 -6.383 1.00 94.38 80 PHE A C 1
ATOM 608 O O . PHE A 1 80 ? -0.506 -6.527 -5.179 1.00 94.38 80 PHE A O 1
ATOM 615 N N . LEU A 1 81 ? -1.119 -5.895 -7.239 1.00 96.81 81 LEU A N 1
ATOM 616 C CA . LEU A 1 81 ? -2.391 -5.322 -6.796 1.00 96.81 81 LEU A CA 1
ATOM 617 C C . LEU A 1 81 ? -3.335 -6.395 -6.242 1.00 96.81 81 LEU A C 1
ATOM 619 O O . LEU A 1 81 ? -3.923 -6.180 -5.188 1.00 96.81 81 LEU A O 1
ATOM 623 N N . GLU A 1 82 ? -3.479 -7.525 -6.939 1.00 96.94 82 GLU A N 1
ATOM 624 C CA . GLU A 1 82 ? -4.435 -8.585 -6.579 1.00 96.94 82 GLU A CA 1
ATOM 625 C C . GLU A 1 82 ? -4.165 -9.132 -5.169 1.00 96.94 82 GLU A C 1
ATOM 627 O O . GLU A 1 82 ? -5.049 -9.117 -4.316 1.00 96.94 82 GLU A O 1
ATOM 632 N N . GLU A 1 83 ? -2.911 -9.479 -4.875 1.00 97.88 83 GLU A N 1
ATOM 633 C CA . GLU A 1 83 ? -2.509 -9.976 -3.554 1.00 97.88 83 GLU A CA 1
ATOM 634 C C . GLU A 1 83 ? -2.737 -8.941 -2.438 1.00 97.88 83 GLU A C 1
ATOM 636 O O . GLU A 1 83 ? -3.100 -9.293 -1.313 1.00 97.88 83 GLU A O 1
ATOM 641 N N . ILE A 1 84 ? -2.547 -7.648 -2.732 1.00 98.38 84 ILE A N 1
ATOM 642 C CA . ILE A 1 84 ? -2.829 -6.569 -1.776 1.00 98.38 84 ILE A CA 1
ATOM 643 C C . ILE A 1 84 ? -4.334 -6.436 -1.531 1.00 98.38 84 ILE A C 1
ATOM 645 O O . ILE A 1 84 ? -4.736 -6.263 -0.381 1.00 98.38 84 ILE A O 1
ATOM 649 N N . VAL A 1 85 ? -5.161 -6.513 -2.578 1.00 98.31 85 VAL A N 1
ATOM 650 C CA . VAL A 1 85 ? -6.626 -6.458 -2.451 1.00 98.31 85 VAL A CA 1
ATOM 651 C C . VAL A 1 85 ? -7.115 -7.566 -1.522 1.00 98.31 85 VAL A C 1
ATOM 653 O O . VAL A 1 85 ? -7.856 -7.283 -0.578 1.00 98.31 85 VAL A O 1
ATOM 656 N N . ASP A 1 86 ? -6.620 -8.788 -1.712 1.00 98.31 86 ASP A N 1
ATOM 657 C CA . ASP A 1 86 ? -6.953 -9.930 -0.859 1.00 98.31 86 ASP A CA 1
ATOM 658 C C . ASP A 1 86 ? -6.495 -9.734 0.596 1.00 98.31 86 ASP A C 1
ATOM 660 O O . ASP A 1 86 ? -7.232 -10.043 1.536 1.00 98.31 86 ASP A O 1
ATOM 664 N N . ALA A 1 87 ? -5.290 -9.193 0.808 1.00 98.19 87 ALA A N 1
ATOM 665 C CA . ALA A 1 87 ? -4.749 -8.954 2.147 1.00 98.19 87 ALA A CA 1
ATOM 666 C C . ALA A 1 87 ? -5.503 -7.855 2.921 1.00 98.19 87 ALA A C 1
ATOM 668 O O . ALA A 1 87 ? -5.632 -7.936 4.149 1.00 98.19 87 ALA A O 1
ATOM 669 N N . VAL A 1 88 ? -5.991 -6.828 2.217 1.00 98.25 88 VAL A N 1
ATOM 670 C CA . VAL A 1 88 ? -6.726 -5.694 2.797 1.00 98.25 88 VAL A CA 1
ATOM 671 C C . VAL A 1 88 ? -8.184 -6.059 3.086 1.00 98.25 88 VAL A C 1
ATOM 673 O O . VAL A 1 88 ? -8.685 -5.746 4.172 1.00 98.25 88 VAL A O 1
ATOM 676 N N . GLY A 1 89 ? -8.859 -6.738 2.153 1.00 97.25 89 GLY A N 1
ATOM 677 C CA . GLY A 1 89 ? -10.293 -7.025 2.238 1.00 97.25 89 GLY A CA 1
ATOM 678 C C . GLY A 1 89 ? -11.129 -5.755 2.446 1.00 97.25 89 GLY A C 1
ATOM 679 O O . GLY A 1 89 ? -10.835 -4.706 1.884 1.00 97.25 89 GLY A O 1
ATOM 680 N N . ASP A 1 90 ? -12.138 -5.818 3.317 1.00 97.00 90 ASP A N 1
ATOM 681 C CA . ASP A 1 90 ? -13.039 -4.684 3.597 1.00 97.00 90 ASP A CA 1
ATOM 682 C C . ASP A 1 90 ? -12.504 -3.701 4.664 1.00 97.00 90 ASP A C 1
ATOM 684 O O . ASP A 1 90 ? -13.249 -2.872 5.192 1.00 97.00 90 ASP A O 1
ATOM 688 N N . LYS A 1 91 ? -11.228 -3.814 5.061 1.00 97.38 91 LYS A N 1
ATOM 689 C CA . LYS A 1 91 ? -10.682 -3.073 6.214 1.00 97.38 91 LYS A CA 1
ATOM 690 C C . LYS A 1 91 ? -10.216 -1.652 5.886 1.00 97.38 91 LYS A C 1
ATOM 692 O O . LYS A 1 91 ? -10.140 -0.831 6.798 1.00 97.38 91 LYS A O 1
ATOM 697 N N . ALA A 1 92 ? -9.866 -1.375 4.632 1.00 97.81 92 ALA A N 1
ATOM 698 C CA . ALA A 1 92 ? -9.365 -0.079 4.182 1.00 97.81 92 ALA A CA 1
ATOM 699 C C . ALA A 1 92 ? -9.691 0.149 2.703 1.00 97.81 92 ALA A C 1
ATOM 701 O O . ALA A 1 92 ? -9.844 -0.800 1.937 1.00 97.81 92 ALA A O 1
ATOM 702 N N . GLU A 1 93 ? -9.756 1.414 2.288 1.00 98.25 93 GLU A N 1
ATOM 703 C CA . GLU A 1 93 ? -9.844 1.744 0.865 1.00 98.25 93 GLU A CA 1
ATOM 704 C C . GLU A 1 93 ? -8.496 1.505 0.177 1.00 98.25 93 GLU A C 1
ATOM 706 O O . GLU A 1 93 ? -7.432 1.667 0.782 1.00 98.25 93 GLU A O 1
ATOM 711 N N . ILE A 1 94 ? -8.535 1.164 -1.110 1.00 98.19 94 ILE A N 1
ATOM 712 C CA . ILE A 1 94 ? -7.335 0.954 -1.920 1.00 98.19 94 ILE A CA 1
ATOM 713 C C . ILE A 1 94 ? -7.261 2.027 -3.000 1.00 98.19 94 ILE A C 1
ATOM 715 O O . ILE A 1 94 ? -8.198 2.229 -3.772 1.00 98.19 94 ILE A O 1
ATOM 719 N N . VAL A 1 95 ? -6.115 2.700 -3.069 1.00 97.88 95 VAL A N 1
ATOM 720 C CA . VAL A 1 95 ? -5.763 3.642 -4.138 1.00 97.88 95 VAL A CA 1
ATOM 721 C C . VAL A 1 95 ? -4.543 3.099 -4.869 1.00 97.88 95 VAL A C 1
ATOM 723 O O . VAL A 1 95 ? -3.629 2.573 -4.242 1.00 97.88 95 VAL A O 1
ATOM 726 N N . LEU A 1 96 ? -4.490 3.253 -6.190 1.00 97.25 96 LEU A N 1
ATOM 727 C CA . LEU A 1 96 ? -3.346 2.840 -7.001 1.00 97.25 96 LEU A CA 1
ATOM 728 C C . LEU A 1 96 ? -2.792 4.015 -7.812 1.00 97.25 96 LEU A C 1
ATOM 730 O O . LEU A 1 96 ? -3.546 4.813 -8.369 1.00 97.25 96 LEU A O 1
ATOM 734 N N . ASP A 1 97 ? -1.464 4.102 -7.906 1.00 96.56 97 ASP A N 1
ATOM 735 C CA . ASP A 1 97 ? -0.776 4.871 -8.947 1.00 96.56 97 ASP A CA 1
ATOM 736 C C . ASP A 1 97 ? 0.257 4.010 -9.705 1.00 96.56 97 ASP A C 1
ATOM 738 O O . ASP A 1 97 ? 0.459 2.835 -9.407 1.00 96.56 97 ASP A O 1
ATOM 742 N N . GLY A 1 98 ? 0.904 4.599 -10.715 1.00 94.31 98 GLY A N 1
ATOM 743 C CA . GLY A 1 98 ? 1.956 3.946 -11.500 1.00 94.31 98 GLY A CA 1
ATOM 744 C C . GLY A 1 98 ? 1.434 3.295 -12.783 1.00 94.31 98 GLY A C 1
ATOM 745 O O . GLY A 1 98 ? 0.479 2.531 -12.775 1.00 94.31 98 GLY A O 1
ATOM 746 N N . GLY A 1 99 ? 2.041 3.635 -13.923 1.00 92.25 99 GLY A N 1
ATOM 747 C CA . GLY A 1 99 ? 1.779 2.969 -15.209 1.00 92.25 99 GLY A CA 1
ATOM 748 C C . GLY A 1 99 ? 0.418 3.232 -15.878 1.00 92.25 99 GLY A C 1
ATOM 749 O O . GLY A 1 99 ? 0.245 2.860 -17.037 1.00 92.25 99 GLY A O 1
ATOM 750 N N . ILE A 1 100 ? -0.530 3.910 -15.223 1.00 94.19 100 ILE A N 1
ATOM 751 C CA . ILE A 1 100 ? -1.848 4.220 -15.801 1.00 94.19 100 ILE A CA 1
ATOM 752 C C . ILE A 1 100 ? -1.730 5.311 -16.875 1.00 94.19 100 ILE A C 1
ATOM 754 O O . ILE A 1 100 ? -1.467 6.473 -16.572 1.00 94.19 100 ILE A O 1
ATOM 758 N N . GLN A 1 101 ? -1.939 4.943 -18.143 1.00 95.19 101 GLN A N 1
ATOM 759 C CA . GLN A 1 101 ? -1.850 5.873 -19.284 1.00 95.19 101 GLN A CA 1
ATOM 760 C C . GLN A 1 101 ? -3.091 5.893 -20.182 1.00 95.19 101 GLN A C 1
ATOM 762 O O . GLN A 1 101 ? -3.225 6.766 -21.041 1.00 95.19 101 GLN A O 1
ATOM 767 N N . ARG A 1 102 ? -3.991 4.918 -20.031 1.00 95.38 102 ARG A N 1
ATOM 768 C CA . ARG A 1 102 ? -5.205 4.768 -20.841 1.00 95.38 102 ARG A CA 1
ATOM 769 C C . ARG A 1 102 ? -6.328 4.230 -19.968 1.00 95.38 102 ARG A C 1
ATOM 771 O O . ARG A 1 102 ? -6.067 3.448 -19.061 1.00 95.38 102 ARG A O 1
ATOM 778 N N . GLY A 1 103 ? -7.569 4.587 -20.296 1.00 93.75 103 GLY A N 1
ATOM 779 C CA . GLY A 1 103 ? -8.746 4.118 -19.557 1.00 93.75 103 GLY A CA 1
ATOM 780 C C . GLY A 1 103 ? -8.894 2.594 -19.535 1.00 93.75 103 GLY A C 1
ATOM 781 O O . GLY A 1 103 ? -9.371 2.053 -18.550 1.00 93.75 103 GLY A O 1
ATOM 782 N N . SER A 1 104 ? -8.401 1.895 -20.562 1.00 93.75 104 SER A N 1
ATOM 783 C CA . SER A 1 104 ? -8.415 0.427 -20.637 1.00 93.75 104 SER A CA 1
ATOM 784 C C . SER A 1 104 ? -7.561 -0.278 -19.577 1.00 93.75 104 SER A C 1
ATOM 786 O O . SER A 1 104 ? -7.616 -1.491 -19.496 1.00 93.75 104 SER A O 1
ATOM 788 N N . VAL A 1 105 ? -6.715 0.446 -18.835 1.00 86.44 105 VAL A N 1
ATOM 789 C CA . VAL A 1 105 ? -5.929 -0.112 -17.718 1.00 86.44 105 VAL A CA 1
ATOM 790 C C . VAL A 1 105 ? -6.726 -0.063 -16.409 1.00 86.44 105 VAL A C 1
ATOM 792 O O . VAL A 1 105 ? -6.417 -0.787 -15.473 1.00 86.44 105 VAL A O 1
ATOM 795 N N . CYS A 1 106 ? -7.741 0.800 -16.326 1.00 82.75 106 CYS A N 1
ATOM 796 C CA . CYS A 1 106 ? -8.588 0.958 -15.143 1.00 82.75 106 CYS A CA 1
ATOM 797 C C . CYS A 1 106 ? -9.867 0.112 -15.200 1.00 82.75 106 CYS A C 1
ATOM 799 O O . CYS A 1 106 ? -10.700 0.246 -14.306 1.00 82.75 106 CYS A O 1
ATOM 801 N N . TYR A 1 107 ? -10.058 -0.651 -16.276 1.00 73.00 107 TYR A N 1
ATOM 802 C CA . TYR A 1 107 ? -11.281 -1.387 -16.581 1.00 73.00 107 TYR A CA 1
ATOM 803 C C . TYR A 1 107 ? -10.993 -2.877 -16.706 1.00 73.00 107 TYR A C 1
ATOM 805 O O . TYR A 1 107 ? -9.873 -3.201 -17.161 1.00 73.00 107 TYR A O 1
#

Radius of gyration: 17.15 Å; chains: 1; bounding box: 32×57×38 Å

pLDDT: mean 86.47, std 16.3, range [36.59, 98.38]

Secondary structure (DSSP, 8-state):
--------GGGS-PPPHHHHHT--HHHHHHHHHHH-S--EEEEE-SHHHHHHHHHTT-SEEEE--TTTTSSTTPPPTTTTHHHHHHHHGGGSEEEE-SS--SGGG--

Foldseek 3Di:
DDDDPPDPPVPDDDPDVVVVVPDDLVNQLVVCVVVVDQAADADDDALVVLLSCLVSPRQEYEQDPPQCPPDHPGDFSVVHVVSNCVSCPPRHHYHYDYDDDDVVVVD

Sequence (107 aa):
MGLSRGVPMSQRTPPDPFWQASVTWETIVKIREYSGLPLVLKGIANPEDAKLAVDHGVGVVWVSNHGGRQLDHGLGTMDFLEEIVDAVGDKAEIVLDGGIQRGSVCY